Protein AF-A0AA87Z4F8-F1 (afdb_monomer)

pLDDT: mean 80.3, std 9.91, range [50.81, 92.38]

Organism: Ficus carica (NCBI:txid3494)

Radius of gyration: 13.52 Å; Cα contacts (8 Å, |Δi|>4): 67; chains: 1; b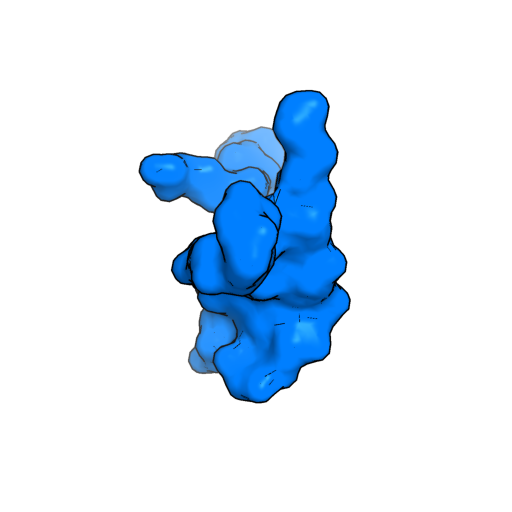ounding box: 25×28×30 Å

Nearest PDB structures (foldseek):
  6jg0-assembly1_A  TM=7.658E-01  e=1.058E+00  Tequatrovirus T4
  6vdk-assembly1_D  TM=4.904E-01  e=2.397E+00  Human immunodeficiency virus 1
  3jc8-assembly1_Ma  TM=7.696E-01  e=7.923E+00  Myxococcus xanthus DK 1622
  1ei5-assembly1_A  TM=6.628E-01  e=7.923E+00  Brucella anthropi

Foldseek 3Di:
DDDPVNVCVVVVVDHPVRDDPQCVPQNKDWDWDADPNWIKIWIDRRHHTPDIDTDDD

Solvent-accessible surface area (backbone atoms only — not comparable to full-atom values): 3595 Å² total; per-residue (Å²): 138,82,56,70,66,61,55,30,40,76,68,66,75,41,55,89,79,74,55,52,70,59,46,69,77,52,31,74,48,79,48,78,49,76,54,96,90,41,50,35,42,36,33,25,47,53,92,43,77,78,46,76,44,73,66,82,130

Secondary structure (DSSP, 8-state):
---HHHHHHHTTSS-TTTS-HHHHHH-EEEEEEEETTEEEEEEEETTEEEEEEEPP-

Structure (mmCIF, N/CA/C/O backbone):
data_AF-A0AA87Z4F8-F1
#
_entry.id   AF-A0AA87Z4F8-F1
#
loop_
_atom_site.group_PDB
_atom_site.id
_atom_site.type_symbol
_atom_site.label_atom_id
_atom_site.label_alt_id
_atom_site.label_comp_id
_atom_site.label_asym_id
_atom_site.label_entity_id
_atom_site.label_seq_id
_atom_site.pdbx_PDB_ins_code
_atom_site.Cartn_x
_atom_site.Cartn_y
_atom_site.Cartn_z
_atom_site.occupancy
_atom_site.B_iso_or_equiv
_atom_site.auth_seq_id
_atom_site.auth_comp_id
_atom_site.auth_asym_id
_atom_site.auth_atom_id
_atom_site.pdbx_PDB_model_num
ATOM 1 N N . MET A 1 1 ? 13.414 8.278 4.795 1.00 50.81 1 MET A N 1
ATOM 2 C CA . MET A 1 1 ? 12.130 8.482 4.096 1.00 50.81 1 MET A CA 1
ATOM 3 C C . MET A 1 1 ? 11.062 8.650 5.170 1.00 50.81 1 MET A C 1
ATOM 5 O O . MET A 1 1 ? 10.974 7.788 6.033 1.00 50.81 1 MET A O 1
ATOM 9 N N . GLU A 1 2 ? 10.351 9.777 5.208 1.00 53.81 2 GLU A N 1
ATOM 10 C CA . GLU A 1 2 ? 9.216 9.992 6.124 1.00 53.81 2 GLU A CA 1
ATOM 11 C C . GLU A 1 2 ? 7.927 9.694 5.339 1.00 53.81 2 GLU A C 1
ATOM 13 O O . GLU A 1 2 ? 7.794 10.136 4.200 1.00 53.81 2 GLU A O 1
ATOM 18 N N . SER A 1 3 ? 7.018 8.882 5.889 1.00 64.88 3 SER A N 1
ATOM 19 C CA . SER A 1 3 ? 5.792 8.477 5.181 1.00 64.88 3 SER A CA 1
ATOM 20 C C . SER A 1 3 ? 4.810 9.646 5.055 1.00 64.88 3 SER A C 1
ATOM 22 O O . SER A 1 3 ? 4.659 10.438 5.988 1.00 64.88 3 SER A O 1
ATOM 24 N N . ALA A 1 4 ? 4.067 9.708 3.944 1.00 65.00 4 ALA A N 1
ATOM 25 C CA . ALA A 1 4 ? 2.984 10.673 3.745 1.00 65.00 4 ALA A CA 1
ATOM 26 C C . ALA A 1 4 ? 1.954 10.650 4.892 1.00 65.00 4 ALA A C 1
ATOM 28 O O . ALA A 1 4 ? 1.400 11.688 5.245 1.00 65.00 4 ALA A O 1
ATOM 29 N N . ALA A 1 5 ? 1.745 9.495 5.536 1.00 62.59 5 ALA A N 1
ATOM 30 C CA . ALA A 1 5 ? 0.865 9.377 6.698 1.00 62.59 5 ALA A CA 1
ATOM 31 C C . ALA A 1 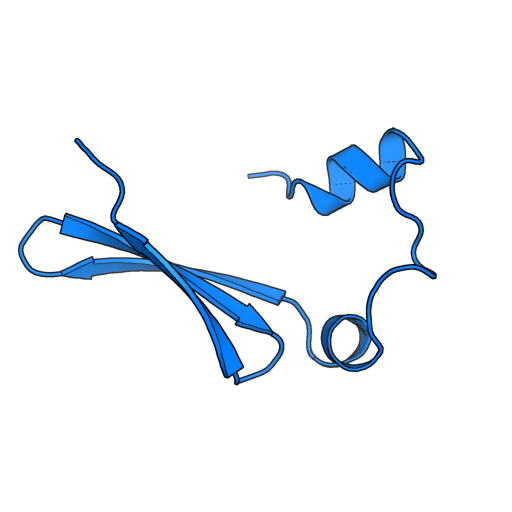5 ? 1.363 10.194 7.905 1.00 62.59 5 ALA A C 1
ATOM 33 O O . ALA A 1 5 ? 0.564 10.850 8.568 1.00 62.59 5 ALA A O 1
ATOM 34 N N . VAL A 1 6 ? 2.678 10.214 8.155 1.00 69.50 6 VAL A N 1
ATOM 35 C CA . VAL A 1 6 ? 3.295 10.980 9.255 1.00 69.50 6 VAL A CA 1
ATOM 36 C C . VAL A 1 6 ? 3.167 12.483 9.000 1.00 69.50 6 VAL A C 1
ATOM 38 O O . VAL A 1 6 ? 2.829 13.251 9.903 1.00 69.50 6 VAL A O 1
ATOM 41 N N . VAL A 1 7 ? 3.371 12.907 7.750 1.00 74.69 7 VAL A N 1
ATOM 42 C CA . VAL A 1 7 ? 3.174 14.304 7.336 1.00 74.69 7 VAL A CA 1
ATOM 43 C C . VAL A 1 7 ? 1.700 14.705 7.476 1.00 74.69 7 VAL A C 1
ATOM 45 O O . VAL A 1 7 ? 1.394 15.749 8.052 1.00 74.69 7 VAL A O 1
ATOM 48 N N . ASN A 1 8 ? 0.772 13.858 7.029 1.00 73.62 8 ASN A N 1
ATOM 49 C CA . ASN A 1 8 ? -0.663 14.131 7.100 1.00 73.62 8 ASN A CA 1
ATOM 50 C C . ASN A 1 8 ? -1.204 14.135 8.537 1.00 73.62 8 ASN A C 1
ATOM 52 O O . ASN A 1 8 ? -2.095 14.934 8.830 1.00 73.62 8 ASN A O 1
ATOM 56 N N . GLU A 1 9 ? -0.663 13.306 9.438 1.00 76.56 9 GLU A N 1
ATOM 57 C CA . GLU A 1 9 ? -1.013 13.338 10.865 1.00 76.56 9 GLU A CA 1
ATOM 58 C C . GLU A 1 9 ? -0.570 14.661 11.504 1.00 76.56 9 GLU A C 1
ATOM 60 O O . GLU A 1 9 ? -1.364 15.319 12.182 1.00 76.56 9 GLU A O 1
ATOM 65 N N . ARG A 1 10 ? 0.654 15.129 11.208 1.00 80.25 10 ARG A N 1
ATOM 66 C CA . ARG A 1 10 ? 1.133 16.451 11.658 1.00 80.25 10 ARG A CA 1
ATOM 67 C C . ARG A 1 10 ? 0.273 17.596 11.127 1.00 80.25 10 ARG A C 1
ATOM 69 O O . ARG A 1 10 ? -0.013 18.537 11.863 1.00 80.25 10 ARG A O 1
ATOM 76 N N . LEU A 1 11 ? -0.173 17.504 9.875 1.00 85.94 11 LEU A N 1
ATOM 77 C CA . LEU A 1 11 ? -1.073 18.480 9.253 1.00 85.94 11 LEU A CA 1
ATOM 78 C C . LEU A 1 11 ? -2.548 18.298 9.654 1.00 85.94 11 LEU A C 1
ATOM 80 O O . LEU A 1 11 ? -3.403 19.033 9.156 1.00 85.94 11 LEU A O 1
ATOM 84 N N . ARG A 1 12 ? -2.860 17.337 10.540 1.00 80.19 12 ARG A N 1
ATOM 85 C CA . ARG A 1 12 ? -4.220 16.975 10.984 1.00 80.19 12 ARG A CA 1
ATOM 86 C C . ARG A 1 12 ? -5.183 16.658 9.833 1.00 80.19 12 ARG A C 1
ATOM 88 O O . ARG A 1 12 ? -6.387 16.868 9.951 1.00 80.19 12 ARG A O 1
ATOM 95 N N . LY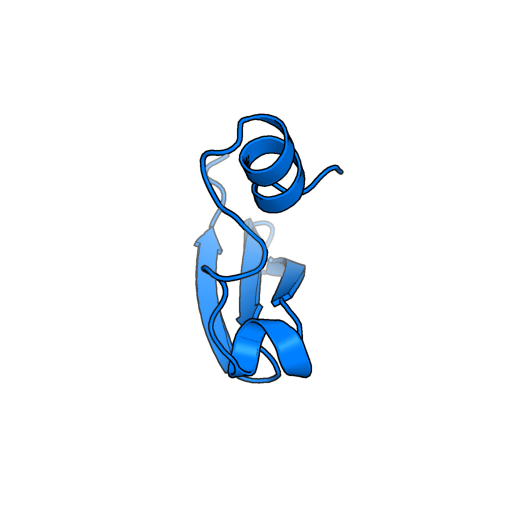S A 1 13 ? -4.652 16.180 8.706 1.00 79.19 13 LYS A N 1
ATOM 96 C CA . LYS A 1 13 ? -5.430 15.731 7.540 1.00 79.19 13 LYS A CA 1
ATOM 97 C C . LYS A 1 13 ? -5.899 14.289 7.681 1.00 79.19 13 LYS A C 1
ATOM 99 O O . LYS A 1 13 ? -6.911 13.936 7.091 1.00 79.19 13 LYS A O 1
ATOM 104 N N . VAL A 1 14 ? -5.175 13.494 8.465 1.00 73.75 14 VAL A N 1
ATOM 105 C CA . VAL A 1 14 ? -5.574 12.156 8.906 1.00 73.75 14 VAL A CA 1
ATOM 106 C C . VAL A 1 14 ? -5.270 12.028 10.397 1.00 73.75 14 VAL A C 1
ATOM 108 O O . VAL A 1 14 ? -4.290 12.588 10.883 1.00 73.75 14 VAL A O 1
ATOM 111 N N . GLY A 1 15 ? -6.104 11.320 11.142 1.00 75.94 15 GLY A N 1
ATOM 112 C CA . GLY A 1 15 ? -5.858 10.931 12.523 1.00 75.94 15 GLY A CA 1
ATOM 113 C C . GLY A 1 15 ? -5.645 9.428 12.639 1.00 75.94 15 GLY A C 1
ATOM 114 O O . GLY A 1 15 ? -5.996 8.653 11.750 1.00 75.94 15 GLY A O 1
ATOM 115 N N . ARG A 1 16 ? -5.153 8.973 13.797 1.00 71.69 16 ARG A N 1
ATOM 116 C CA . ARG A 1 16 ? -5.050 7.529 14.076 1.00 71.69 16 ARG A CA 1
ATOM 117 C C . ARG A 1 16 ? -6.394 6.809 13.953 1.00 71.69 16 ARG A C 1
ATOM 119 O O . ARG A 1 16 ? -6.403 5.606 13.756 1.00 71.69 16 ARG A O 1
ATOM 126 N N . GLY A 1 17 ? -7.526 7.509 14.060 1.00 77.88 17 GLY A N 1
ATOM 127 C CA . GLY A 1 17 ? -8.866 6.960 13.832 1.00 77.88 17 GLY A CA 1
ATOM 128 C C . GLY A 1 17 ? -9.122 6.528 12.387 1.00 77.88 17 GLY A C 1
ATOM 129 O O . GLY A 1 17 ? -9.778 5.509 12.188 1.00 77.88 17 GLY A O 1
ATOM 130 N N . ASP A 1 18 ? -8.516 7.214 11.420 1.00 78.69 18 ASP A N 1
ATOM 131 C CA . ASP A 1 18 ? -8.870 7.123 9.999 1.00 78.69 18 ASP A CA 1
ATOM 132 C C . ASP A 1 18 ? -8.253 5.908 9.299 1.00 78.69 18 ASP A C 1
ATOM 134 O O . ASP A 1 18 ? -8.715 5.488 8.240 1.00 78.69 18 ASP A O 1
ATOM 138 N N . ALA A 1 19 ? -7.230 5.294 9.901 1.00 76.75 19 ALA A N 1
ATOM 139 C CA . ALA A 1 19 ? -6.670 4.051 9.388 1.00 76.75 19 ALA A CA 1
ATOM 140 C C . ALA A 1 19 ? -7.628 2.866 9.620 1.00 76.75 19 ALA A C 1
ATOM 142 O O . ALA A 1 19 ? -8.227 2.713 10.695 1.00 76.75 19 ALA A O 1
ATOM 143 N N . THR A 1 20 ? -7.743 1.991 8.618 1.00 78.06 20 THR A N 1
ATOM 144 C CA . THR A 1 20 ? -8.534 0.756 8.714 1.00 78.06 20 THR A CA 1
ATOM 145 C C . THR A 1 20 ? -7.951 -0.174 9.782 1.00 78.06 20 THR A C 1
ATOM 147 O O . THR A 1 20 ? -6.755 -0.120 10.077 1.00 78.06 20 THR A O 1
ATOM 150 N N . LYS A 1 21 ? -8.775 -1.054 10.375 1.00 79.94 21 LYS A N 1
ATOM 151 C CA . LYS A 1 21 ? -8.290 -2.026 11.378 1.00 79.94 21 LYS A CA 1
ATOM 152 C C . LYS A 1 21 ? -7.127 -2.865 10.845 1.00 79.94 21 LYS A C 1
ATOM 154 O O . LYS A 1 21 ? -6.128 -3.022 11.531 1.00 79.94 21 LYS A O 1
ATOM 159 N N . VAL A 1 22 ? -7.226 -3.320 9.596 1.00 77.94 22 VAL A N 1
ATOM 160 C CA . VAL A 1 22 ? -6.180 -4.124 8.950 1.00 77.94 22 VAL A CA 1
ATOM 161 C C . VAL A 1 22 ? -4.877 -3.334 8.826 1.00 77.94 22 VAL A C 1
ATOM 163 O O . VAL A 1 22 ? -3.830 -3.843 9.208 1.00 77.94 22 VAL A O 1
ATOM 166 N N . ALA A 1 23 ? -4.929 -2.075 8.379 1.00 77.25 23 ALA A N 1
ATOM 167 C CA . ALA A 1 23 ? -3.734 -1.234 8.291 1.00 77.25 23 ALA A CA 1
ATOM 168 C C . ALA A 1 23 ? -3.129 -0.917 9.670 1.00 77.25 23 ALA A C 1
ATOM 170 O O . ALA A 1 23 ? -1.910 -0.848 9.803 1.00 77.25 23 ALA A O 1
ATOM 171 N N . LYS A 1 24 ? -3.962 -0.762 10.706 1.00 77.19 24 LYS A N 1
ATOM 172 C CA . LYS A 1 24 ? -3.517 -0.538 12.092 1.00 77.19 24 LYS A CA 1
ATOM 173 C C . LYS A 1 24 ? -2.825 -1.751 12.702 1.00 77.19 24 LYS A C 1
ATOM 175 O O . LYS A 1 24 ? -1.824 -1.592 13.388 1.00 77.19 24 LYS A O 1
ATOM 180 N N . GLU A 1 25 ? -3.391 -2.936 12.499 1.00 82.69 25 GLU A N 1
ATOM 181 C CA . GLU A 1 25 ? -2.952 -4.165 13.165 1.00 82.69 25 GLU A CA 1
ATOM 182 C C . GLU A 1 25 ? -1.845 -4.884 12.390 1.00 82.69 25 GLU A C 1
ATOM 184 O O . GLU A 1 25 ? -0.945 -5.454 12.997 1.00 82.69 25 GLU A O 1
ATOM 189 N N . GLN A 1 26 ? -1.894 -4.853 11.055 1.00 82.00 26 GLN A N 1
ATOM 190 C CA . GLN A 1 26 ? -0.959 -5.584 10.192 1.00 82.00 26 GLN A CA 1
ATOM 191 C C . GLN A 1 26 ? 0.083 -4.680 9.524 1.00 82.00 26 GLN A C 1
ATOM 193 O O . GLN A 1 26 ? 1.043 -5.178 8.940 1.00 82.00 26 GLN A O 1
ATOM 198 N N . GLY A 1 27 ? -0.087 -3.360 9.623 1.00 81.44 27 GLY A N 1
ATOM 199 C CA . GLY A 1 2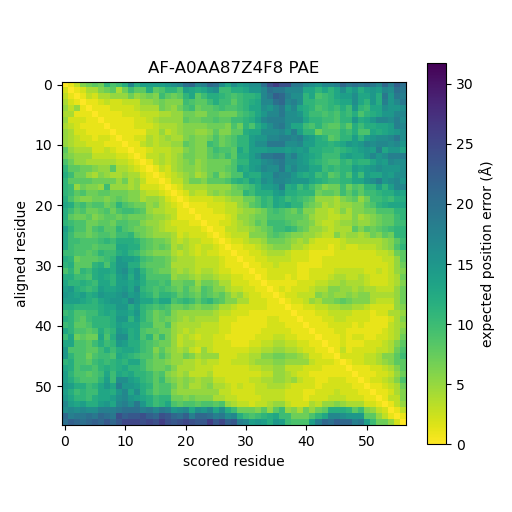7 ? 0.831 -2.380 9.062 1.00 81.44 27 GLY A CA 1
ATOM 200 C C . GLY A 1 27 ? 0.716 -2.212 7.547 1.00 81.44 27 GLY A C 1
ATOM 201 O O . GLY A 1 27 ? 0.007 -2.938 6.843 1.00 81.44 27 GLY A O 1
ATOM 202 N N . VAL A 1 28 ? 1.445 -1.214 7.055 1.00 84.19 28 VAL A N 1
ATOM 203 C CA . VAL A 1 28 ? 1.626 -0.923 5.631 1.00 84.19 28 VAL A CA 1
ATOM 204 C C . VAL A 1 28 ? 3.103 -1.097 5.311 1.00 84.19 28 VAL A C 1
ATOM 206 O O . VAL A 1 28 ? 3.955 -0.580 6.033 1.00 84.19 28 VAL A O 1
ATOM 209 N N . THR A 1 29 ? 3.401 -1.822 4.238 1.00 85.19 29 THR A N 1
ATOM 210 C CA . THR A 1 29 ? 4.763 -2.031 3.744 1.00 85.19 29 THR A CA 1
ATOM 211 C C . THR A 1 29 ? 4.881 -1.462 2.339 1.00 85.19 29 THR A C 1
ATOM 213 O O . THR A 1 29 ? 4.095 -1.813 1.461 1.00 85.19 29 THR A O 1
ATOM 216 N N . ILE A 1 30 ? 5.883 -0.607 2.134 1.00 86.38 30 ILE A N 1
ATOM 217 C CA . ILE A 1 30 ? 6.328 -0.182 0.807 1.00 86.38 30 ILE A CA 1
ATOM 218 C C . ILE A 1 30 ? 7.656 -0.875 0.534 1.00 86.38 30 ILE A C 1
ATOM 220 O O . ILE A 1 30 ? 8.590 -0.747 1.328 1.00 86.38 30 ILE A O 1
ATOM 224 N N . SER A 1 31 ? 7.736 -1.610 -0.570 1.00 88.19 31 SER A N 1
ATOM 225 C CA . SER A 1 31 ? 8.960 -2.282 -0.999 1.00 88.19 31 SER A CA 1
ATOM 226 C C . SER A 1 31 ? 9.336 -1.882 -2.413 1.00 88.19 31 SER A C 1
ATOM 228 O O . SER A 1 31 ? 8.474 -1.703 -3.270 1.00 88.19 31 SER A O 1
ATOM 230 N N . GLU A 1 32 ? 10.635 -1.812 -2.655 1.00 89.75 32 GLU A N 1
ATOM 231 C CA . GLU A 1 32 ? 11.213 -1.530 -3.959 1.00 89.75 32 GLU A CA 1
ATOM 232 C C . GLU A 1 32 ? 11.937 -2.766 -4.488 1.00 89.75 32 GLU A C 1
ATOM 234 O O . GLU A 1 32 ? 12.645 -3.448 -3.742 1.00 89.75 32 GLU A O 1
ATOM 239 N N . ARG A 1 33 ? 11.794 -3.029 -5.788 1.00 91.81 33 ARG A N 1
ATOM 240 C CA . ARG A 1 33 ? 12.608 -4.006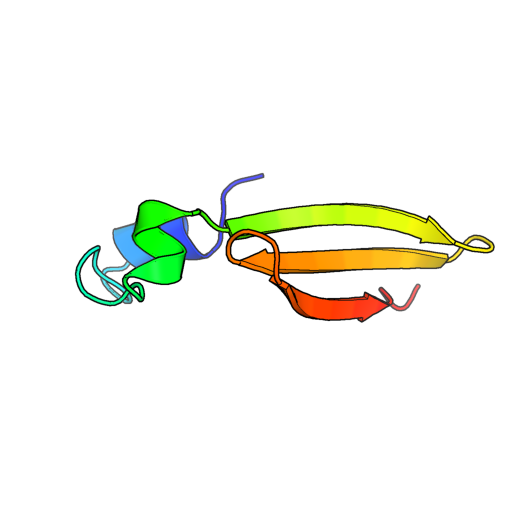 -6.515 1.00 91.81 33 ARG A CA 1
ATOM 241 C C . ARG A 1 33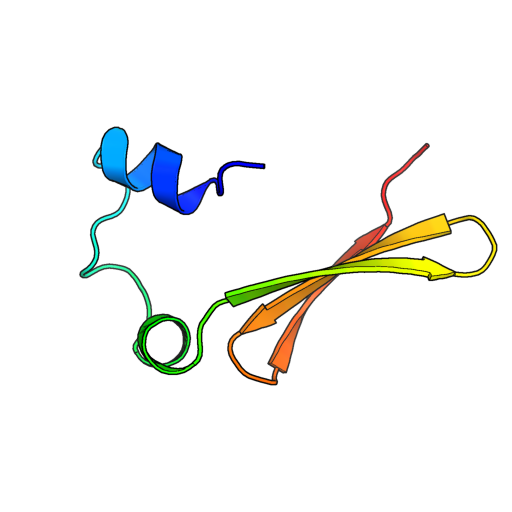 ? 12.902 -3.528 -7.932 1.00 91.81 33 ARG A C 1
ATOM 243 O O . ARG A 1 33 ? 12.141 -2.752 -8.501 1.00 91.81 33 ARG A O 1
ATOM 250 N N . ILE A 1 34 ? 13.980 -4.043 -8.514 1.00 92.38 34 ILE A N 1
ATOM 251 C CA . ILE A 1 34 ? 14.300 -3.842 -9.929 1.00 92.38 34 ILE A CA 1
ATOM 252 C C . ILE A 1 34 ? 13.892 -5.102 -10.694 1.00 92.38 34 ILE A C 1
ATOM 254 O O . ILE A 1 34 ? 14.327 -6.200 -10.349 1.00 92.38 34 ILE A O 1
ATOM 258 N N . VAL A 1 35 ? 13.063 -4.937 -11.724 1.00 90.38 35 VAL A N 1
ATOM 259 C CA . VAL A 1 35 ? 12.654 -5.993 -12.660 1.00 90.38 35 VAL A CA 1
ATOM 260 C C . VAL A 1 35 ? 13.021 -5.519 -14.060 1.00 90.38 35 VAL A C 1
ATOM 262 O O . VAL A 1 35 ? 12.558 -4.465 -14.483 1.00 90.38 35 VAL A O 1
ATOM 265 N N . ASP A 1 36 ? 13.903 -6.246 -14.749 1.00 91.31 36 ASP A N 1
ATOM 266 C CA . ASP A 1 36 ? 14.365 -5.916 -16.108 1.00 91.31 36 ASP A CA 1
ATOM 267 C C . ASP A 1 36 ? 14.825 -4.453 -16.275 1.00 91.31 36 ASP A C 1
ATOM 269 O O . ASP A 1 36 ? 14.487 -3.766 -17.236 1.00 91.31 36 ASP A O 1
ATOM 273 N N . GLY A 1 37 ? 15.575 -3.940 -15.292 1.00 90.94 37 GLY A N 1
ATOM 274 C CA . GLY A 1 37 ? 16.074 -2.557 -15.283 1.00 90.94 37 GLY A CA 1
ATOM 275 C C . GLY A 1 37 ? 15.023 -1.492 -14.947 1.00 90.94 37 GLY A C 1
ATOM 276 O O . GLY A 1 37 ? 15.357 -0.312 -14.868 1.00 90.94 37 GLY A O 1
ATOM 277 N N . THR A 1 38 ? 13.776 -1.896 -14.701 1.00 88.12 38 THR A N 1
ATOM 278 C CA . THR A 1 38 ? 12.676 -1.012 -14.310 1.00 88.12 38 THR A CA 1
ATOM 279 C C . THR A 1 38 ? 12.470 -1.065 -12.802 1.00 88.12 38 THR A C 1
ATOM 281 O O . THR A 1 38 ? 12.406 -2.142 -12.202 1.00 88.12 38 THR A O 1
ATOM 284 N N . ARG A 1 39 ? 12.366 0.107 -12.172 1.00 89.38 39 ARG A N 1
ATOM 285 C CA . ARG A 1 39 ? 12.092 0.235 -10.740 1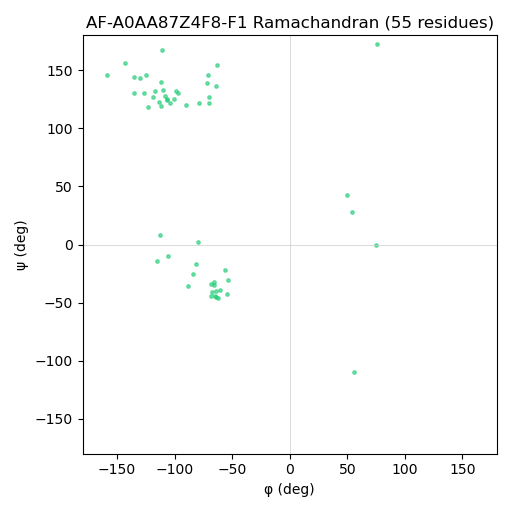.00 89.38 39 ARG A CA 1
ATOM 286 C C . ARG A 1 39 ? 10.601 0.023 -10.487 1.00 89.38 39 ARG A C 1
ATOM 288 O O . ARG A 1 39 ? 9.761 0.739 -11.030 1.00 89.38 39 ARG A O 1
ATOM 295 N N . VAL A 1 40 ? 10.294 -0.968 -9.659 1.00 91.00 40 VAL A N 1
ATOM 296 C CA . VAL A 1 40 ? 8.934 -1.343 -9.275 1.00 91.00 40 VAL A CA 1
ATOM 297 C C . VAL A 1 40 ? 8.749 -1.058 -7.793 1.00 91.00 40 VAL A C 1
ATOM 299 O O . VAL A 1 40 ? 9.479 -1.591 -6.952 1.00 91.00 40 VAL A O 1
ATOM 302 N N . ILE A 1 41 ? 7.755 -0.233 -7.480 1.00 90.19 41 ILE A N 1
ATOM 303 C CA . ILE A 1 41 ? 7.339 0.069 -6.114 1.00 90.19 41 ILE A CA 1
ATOM 304 C C . ILE A 1 41 ? 6.047 -0.689 -5.827 1.00 90.19 41 ILE A C 1
ATOM 306 O O . ILE A 1 41 ? 5.043 -0.499 -6.510 1.00 90.19 41 ILE A O 1
ATOM 310 N N . THR A 1 42 ? 6.062 -1.536 -4.804 1.00 89.56 42 THR A N 1
ATOM 311 C CA . THR A 1 42 ? 4.894 -2.305 -4.363 1.00 89.56 42 THR A CA 1
ATOM 312 C C . THR A 1 42 ? 4.406 -1.784 -3.018 1.00 89.56 42 THR A C 1
ATOM 314 O O . THR A 1 42 ? 5.192 -1.621 -2.083 1.00 89.56 42 THR A O 1
ATOM 317 N N . GLU A 1 43 ? 3.097 -1.573 -2.912 1.00 87.31 43 GLU A N 1
ATOM 318 C CA . GLU A 1 43 ? 2.401 -1.249 -1.672 1.00 87.31 43 GLU A CA 1
ATOM 319 C C . GLU A 1 43 ? 1.572 -2.446 -1.207 1.00 87.31 43 GLU A C 1
ATOM 321 O O . GLU A 1 43 ? 0.751 -2.993 -1.953 1.00 87.31 43 GLU A O 1
ATOM 326 N N . ALA A 1 44 ? 1.767 -2.837 0.050 1.00 86.31 44 ALA A N 1
ATOM 327 C CA . ALA A 1 44 ? 1.019 -3.908 0.682 1.00 86.31 44 ALA A CA 1
ATOM 328 C C . ALA A 1 44 ? 0.455 -3.489 2.044 1.00 86.31 44 ALA A C 1
ATOM 330 O O . ALA A 1 44 ? 1.114 -2.800 2.825 1.00 86.31 44 ALA A O 1
ATOM 331 N N . ILE A 1 45 ? -0.752 -3.970 2.349 1.00 86.00 45 ILE A N 1
ATOM 332 C CA . ILE A 1 45 ? -1.377 -3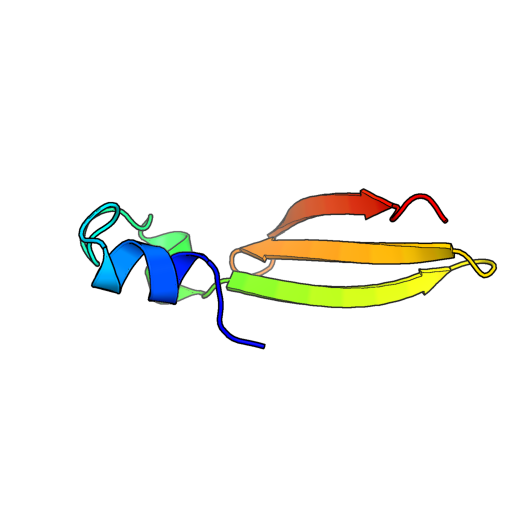.876 3.672 1.00 86.00 45 ILE A CA 1
ATOM 333 C C . ILE A 1 45 ? -1.445 -5.287 4.248 1.00 86.00 45 ILE A C 1
ATOM 335 O O . ILE A 1 45 ? -2.051 -6.187 3.657 1.00 86.00 45 ILE A O 1
ATOM 339 N N . GLY A 1 46 ? -0.785 -5.499 5.386 1.00 85.19 46 GLY A N 1
ATOM 340 C CA . GLY A 1 46 ? -0.526 -6.842 5.892 1.00 85.19 46 GLY A CA 1
ATOM 341 C C . GLY A 1 46 ? 0.212 -7.699 4.860 1.00 85.19 46 GLY A C 1
ATOM 342 O O . GLY A 1 46 ? 1.385 -7.471 4.582 1.00 85.19 46 GLY A O 1
ATOM 343 N N . ARG A 1 47 ? -0.472 -8.693 4.280 1.00 85.38 47 ARG A N 1
ATOM 344 C CA . ARG A 1 47 ? 0.082 -9.594 3.245 1.00 85.38 47 ARG A CA 1
ATOM 345 C C . ARG A 1 47 ? -0.551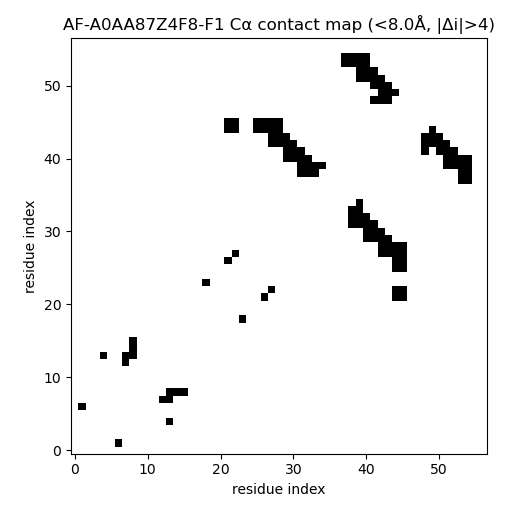 -9.421 1.863 1.00 85.38 47 ARG A C 1
ATOM 347 O O . ARG A 1 47 ? -0.298 -10.233 0.977 1.00 85.38 47 ARG A O 1
ATOM 354 N N . GLN A 1 48 ? -1.390 -8.406 1.686 1.00 86.81 48 GLN A N 1
ATOM 355 C CA . GLN A 1 48 ? -2.107 -8.166 0.442 1.00 86.81 48 GLN A CA 1
ATOM 356 C C . GLN A 1 48 ? -1.501 -6.976 -0.295 1.00 86.81 48 GLN A C 1
ATOM 358 O O . GLN A 1 48 ? -1.422 -5.884 0.262 1.00 86.81 48 GLN A O 1
ATOM 363 N N . VAL A 1 49 ? -1.120 -7.183 -1.557 1.00 88.81 49 VAL A N 1
ATOM 364 C CA . VAL A 1 49 ? -0.722 -6.096 -2.460 1.00 88.81 49 VAL A CA 1
ATOM 365 C C . VAL A 1 49 ? -1.959 -5.278 -2.814 1.00 88.81 49 VAL A C 1
ATOM 367 O O . VAL A 1 49 ? -2.974 -5.832 -3.239 1.00 88.81 49 VAL A O 1
ATOM 370 N N . VAL A 1 50 ? -1.874 -3.967 -2.617 1.00 88.88 50 VAL A N 1
ATOM 371 C CA . VAL A 1 50 ? -2.952 -3.011 -2.915 1.00 88.88 50 VAL A CA 1
ATOM 372 C C . VAL A 1 50 ? -2.572 -2.026 -4.020 1.00 88.88 50 VAL A C 1
ATOM 374 O O . VAL A 1 50 ? -3.457 -1.398 -4.593 1.00 88.88 50 VAL A O 1
ATOM 377 N N . GLY A 1 51 ? -1.285 -1.934 -4.362 1.00 85.00 51 GLY A N 1
ATOM 378 C CA . GLY A 1 51 ? -0.794 -1.140 -5.483 1.00 85.00 51 GLY A CA 1
ATOM 379 C C . GLY A 1 51 ? 0.576 -1.615 -5.957 1.00 85.00 51 GLY A C 1
ATOM 380 O O . GLY A 1 51 ? 1.404 -2.065 -5.163 1.00 85.00 51 GLY A O 1
ATOM 381 N N . GLU A 1 52 ? 0.815 -1.510 -7.260 1.00 87.62 52 GLU A N 1
ATOM 382 C CA . GLU A 1 52 ? 2.133 -1.678 -7.867 1.00 87.62 52 GLU A CA 1
ATOM 383 C C . GLU A 1 52 ? 2.333 -0.552 -8.883 1.00 87.62 52 GLU A C 1
ATOM 385 O O . GLU A 1 52 ? 1.454 -0.281 -9.703 1.00 87.62 52 GLU A O 1
ATOM 390 N N . TYR A 1 53 ? 3.472 0.127 -8.789 1.00 84.75 53 TYR A N 1
ATOM 391 C CA . TYR A 1 53 ? 3.787 1.305 -9.583 1.00 84.75 53 TYR A CA 1
ATOM 392 C C . TYR A 1 53 ? 5.124 1.104 -10.286 1.00 84.75 53 TYR A C 1
ATOM 394 O O . TYR A 1 53 ? 6.126 0.749 -9.660 1.00 84.75 53 TYR A O 1
ATOM 402 N N . LEU A 1 54 ? 5.128 1.362 -11.591 1.00 87.62 54 LEU A N 1
ATOM 403 C CA . LEU A 1 54 ? 6.343 1.506 -12.379 1.00 87.62 54 LEU A CA 1
ATOM 404 C C . LEU A 1 54 ? 6.727 2.980 -12.327 1.00 87.62 54 LEU A C 1
ATOM 406 O O . LEU A 1 54 ? 5.926 3.825 -12.729 1.00 87.62 54 LEU A O 1
ATOM 410 N N . GLU A 1 55 ? 7.914 3.302 -11.817 1.00 74.06 55 GLU A N 1
ATOM 411 C CA . GLU A 1 55 ? 8.416 4.669 -11.958 1.00 74.06 55 GLU A CA 1
ATOM 412 C C . GLU A 1 55 ? 8.777 4.909 -13.434 1.00 74.06 55 GLU A C 1
ATOM 414 O O . GLU A 1 55 ? 9.600 4.166 -13.980 1.00 74.06 55 GLU A O 1
ATOM 419 N N . PRO A 1 56 ? 8.174 5.912 -14.104 1.00 59.31 56 PRO A N 1
ATOM 420 C CA . PRO A 1 56 ? 8.682 6.381 -15.385 1.00 59.31 56 PRO A CA 1
ATOM 421 C C . PRO A 1 56 ? 10.079 6.972 -15.162 1.00 59.31 56 PRO A C 1
ATOM 423 O O . PRO A 1 56 ? 10.278 7.693 -14.183 1.00 59.31 56 PRO A O 1
ATOM 426 N N . GLN A 1 57 ? 11.024 6.650 -16.051 1.00 57.03 57 GLN A N 1
ATOM 427 C CA . GLN A 1 57 ? 12.357 7.265 -16.047 1.00 57.03 57 GLN A CA 1
ATOM 428 C C . GLN A 1 57 ? 12.300 8.764 -16.345 1.00 57.03 57 GLN A C 1
ATOM 430 O O . GLN A 1 57 ? 11.466 9.166 -17.191 1.00 57.03 57 GLN A O 1
#

Mean predicted aligned error: 7.5 Å

Sequence (57 aa):
MESAAVVNERLRKVGRGDATKVAKEQGVTISERIVDGTRVITEAIGRQVVGEYLEPQ